Protein AF-A0A7W7HCH1-F1 (afdb_monomer)

Solvent-accessible surface area (backbone atoms only — not comparable to full-atom values): 8034 Å² total; per-residue (Å²): 116,66,63,78,46,52,69,36,34,31,70,48,34,38,35,37,25,30,61,82,78,70,39,76,39,39,73,39,48,45,34,43,30,46,85,85,53,31,44,34,40,30,31,37,55,87,63,44,68,51,76,49,64,72,78,75,68,81,90,54,78,56,84,71,57,99,46,42,43,84,38,72,48,83,48,70,38,56,53,60,34,43,73,24,35,27,68,37,33,31,41,34,26,42,50,48,94,43,86,95,52,43,61,34,64,38,28,48,33,41,35,28,67,94,28,42,36,31,48,26,57,58,82,33,19,43,34,79,40,51,77,58,71,91,79,46,81,96,66,56,70,43,82,43,82,73,58

Nearest PDB structures (foldseek):
  7ay0-assembly1_B  TM=4.111E-01  e=3.535E+00  Homo sapiens
  6f0p-assembly1_A  TM=2.450E-01  e=2.591E+00  Clostridium botulinum
  1nty-assembly1_A  TM=2.961E-01  e=4.822E+00  Homo sapiens
  6hox-assembly1_A  TM=2.656E-01  e=8.973E+00  Paraclostridium bifermentans

Sequence (147 aa):
MFVRLIGRKLRSSHLMWDVAQRGWFADGPVILDFGLSRVEITHRKFDECAITWDQIDMSVPIDWYEHFDWRSDPNAALRQARDRPLRAVNIIERTTSADWRPRVLHAVEFLFDGARLAIYNAMDENGITDVPEAELPAAHWRRVHVA

Foldseek 3Di:
DCVVQAQFAFAWKKFKAQQPVRGGPQQAWIWTDSPVKIWTWGFAAQADIDTDIPPDDLVDADPPDPGIHIDIPPDPLRVVRGRFGWHFWKFKWFADPDPVDRTGGFWIWTDTDVGIWIFGCPRRGTDIDRDDPVPPPDTDIDIGTDD

Organism: NCBI:txid113568

Structure (mmCIF, N/CA/C/O backbone):
data_AF-A0A7W7HCH1-F1
#
_entry.id   AF-A0A7W7HCH1-F1
#
loop_
_atom_site.group_PDB
_atom_site.id
_atom_site.type_symbol
_atom_site.label_atom_id
_atom_site.label_alt_id
_atom_site.label_comp_id
_atom_site.label_asym_id
_atom_site.label_entity_id
_atom_site.label_seq_id
_atom_site.pdbx_PDB_ins_code
_atom_site.Cartn_x
_atom_site.Cartn_y
_atom_site.Cartn_z
_atom_site.occupancy
_atom_site.B_iso_or_equiv
_atom_site.auth_seq_id
_atom_site.auth_comp_id
_atom_site.auth_asym_id
_atom_site.auth_atom_id
_atom_site.pdbx_PDB_model_num
ATOM 1 N N . MET A 1 1 ? 2.025 -11.753 9.267 1.00 86.50 1 MET A N 1
ATOM 2 C CA . MET A 1 1 ? 0.574 -11.531 9.502 1.00 86.50 1 MET A CA 1
ATOM 3 C C . MET A 1 1 ? 0.362 -10.161 10.139 1.00 86.50 1 MET A C 1
ATOM 5 O O . MET A 1 1 ? 1.117 -9.821 11.047 1.00 86.50 1 MET A O 1
ATOM 9 N N . PHE A 1 2 ? -0.640 -9.400 9.678 1.00 95.00 2 PHE A N 1
ATOM 10 C CA . PHE A 1 2 ? -0.862 -7.985 10.023 1.00 95.00 2 PHE A CA 1
ATOM 11 C C . PHE A 1 2 ? -0.920 -7.664 11.521 1.00 95.00 2 PHE A C 1
ATOM 13 O O . PHE A 1 2 ? -0.355 -6.658 11.932 1.00 95.00 2 PHE A O 1
ATOM 20 N N . VAL A 1 3 ? -1.488 -8.546 12.348 1.00 95.69 3 VAL A N 1
ATOM 21 C CA . VAL A 1 3 ? -1.556 -8.368 13.814 1.00 95.69 3 VAL A CA 1
ATOM 22 C C . VAL A 1 3 ? -0.182 -8.084 14.439 1.00 95.69 3 VAL A C 1
ATOM 24 O O . VAL A 1 3 ? -0.076 -7.304 15.379 1.00 95.69 3 VAL A O 1
ATOM 27 N N . ARG A 1 4 ? 0.901 -8.655 13.892 1.00 95.00 4 ARG A N 1
ATOM 28 C CA . ARG A 1 4 ? 2.271 -8.426 14.394 1.00 95.00 4 ARG A CA 1
ATOM 29 C C . ARG A 1 4 ? 2.820 -7.030 14.078 1.00 95.00 4 ARG A C 1
ATOM 31 O O . ARG A 1 4 ? 3.833 -6.638 14.652 1.00 95.00 4 ARG A O 1
ATOM 38 N N . LEU A 1 5 ? 2.188 -6.309 13.155 1.00 96.69 5 LEU A N 1
ATOM 39 C CA . LEU A 1 5 ? 2.571 -4.957 12.755 1.00 96.69 5 LEU A CA 1
ATOM 40 C C . LEU A 1 5 ? 1.855 -3.887 13.590 1.00 96.69 5 LEU A C 1
ATOM 42 O O . LEU A 1 5 ? 2.295 -2.740 13.607 1.00 96.69 5 LEU A O 1
ATOM 46 N N . ILE A 1 6 ? 0.788 -4.236 14.315 1.00 97.75 6 ILE A N 1
ATOM 47 C CA . ILE A 1 6 ? 0.060 -3.283 15.159 1.00 97.75 6 ILE A CA 1
ATOM 48 C C . ILE A 1 6 ? 0.981 -2.729 16.254 1.00 97.75 6 ILE A C 1
ATOM 50 O O . ILE A 1 6 ? 1.755 -3.448 16.886 1.00 97.75 6 ILE A O 1
ATOM 54 N N . GLY A 1 7 ? 0.946 -1.410 16.433 1.00 97.69 7 GLY A N 1
ATOM 55 C CA . GLY A 1 7 ? 1.835 -0.649 17.310 1.00 97.69 7 GLY A CA 1
ATOM 56 C C . GLY A 1 7 ? 3.250 -0.432 16.759 1.00 97.69 7 GLY A C 1
ATOM 57 O O . GLY A 1 7 ? 4.008 0.356 17.328 1.00 97.69 7 GLY A O 1
ATOM 58 N N . ARG A 1 8 ? 3.632 -1.083 15.651 1.00 97.81 8 ARG A N 1
ATOM 59 C CA . ARG A 1 8 ? 4.937 -0.888 15.003 1.00 97.81 8 ARG A CA 1
ATOM 60 C C . ARG A 1 8 ? 4.906 0.348 14.114 1.00 97.81 8 ARG A C 1
ATOM 62 O O . ARG A 1 8 ? 3.879 0.686 13.536 1.00 97.81 8 ARG A O 1
ATOM 69 N N . LYS A 1 9 ? 6.051 1.020 14.003 1.00 98.19 9 LYS A N 1
ATOM 70 C CA . LYS A 1 9 ? 6.215 2.195 13.143 1.00 98.19 9 LYS A CA 1
ATOM 71 C C . LYS A 1 9 ? 6.608 1.785 11.731 1.00 98.19 9 LYS A C 1
ATOM 73 O O . LYS A 1 9 ? 7.471 0.919 11.594 1.00 98.19 9 LYS A O 1
ATOM 78 N N . LEU A 1 10 ? 6.046 2.453 10.724 1.00 98.00 10 LEU A N 1
ATOM 79 C CA . LEU A 1 10 ? 6.561 2.380 9.355 1.00 98.00 10 LEU A CA 1
ATOM 80 C C . LEU A 1 10 ? 7.917 3.094 9.302 1.00 98.00 10 LEU A C 1
ATOM 82 O O . LEU A 1 10 ? 7.992 4.294 9.549 1.00 98.00 10 LEU A O 1
ATOM 86 N N . ARG A 1 11 ? 8.998 2.367 9.034 1.00 97.31 11 ARG A N 1
ATOM 87 C CA . ARG A 1 11 ? 10.368 2.903 8.988 1.00 97.31 11 ARG A CA 1
ATOM 88 C C . ARG A 1 11 ? 10.679 3.544 7.649 1.00 97.31 11 ARG A C 1
ATOM 90 O O . ARG A 1 11 ? 11.221 4.649 7.604 1.00 97.31 11 ARG A O 1
ATOM 97 N N . SER A 1 12 ? 10.313 2.840 6.595 1.00 96.56 12 SER A N 1
ATOM 98 C CA . SER A 1 12 ? 10.452 3.261 5.214 1.00 96.56 12 SER A CA 1
ATOM 99 C C . SER A 1 12 ? 9.425 2.529 4.368 1.00 96.56 12 SER A C 1
ATOM 101 O O . SER A 1 12 ? 8.798 1.550 4.779 1.00 96.56 12 SER A O 1
ATOM 103 N N . SER A 1 13 ? 9.257 3.028 3.162 1.00 97.12 13 SER A N 1
ATOM 104 C CA . SER A 1 13 ? 8.554 2.354 2.092 1.00 97.12 13 SER A CA 1
ATOM 105 C C . SER A 1 13 ? 9.418 2.371 0.847 1.00 97.12 13 SER A C 1
ATOM 107 O O . SER A 1 13 ? 10.220 3.289 0.658 1.00 97.12 13 SER A O 1
ATOM 109 N N . HIS A 1 14 ? 9.251 1.369 -0.005 1.00 96.38 14 HIS A N 1
ATOM 110 C CA . HIS A 1 14 ? 10.014 1.262 -1.235 1.00 96.38 14 HIS A CA 1
ATOM 111 C C . HIS A 1 14 ? 9.103 0.906 -2.394 1.00 96.38 14 HIS A C 1
ATOM 113 O O . HIS A 1 14 ? 8.264 0.012 -2.284 1.00 96.38 14 HIS A O 1
ATOM 119 N N . LEU A 1 15 ? 9.287 1.627 -3.496 1.00 96.00 15 LEU A N 1
ATOM 120 C CA . LEU A 1 15 ? 8.610 1.377 -4.757 1.00 96.00 15 LEU A CA 1
ATOM 121 C C . LEU A 1 15 ? 9.644 1.029 -5.821 1.00 96.00 15 LEU A C 1
ATOM 123 O O . LEU A 1 15 ? 10.744 1.589 -5.829 1.00 96.00 15 LEU A O 1
ATOM 127 N N . MET A 1 16 ? 9.267 0.142 -6.731 1.00 94.25 16 MET A N 1
ATOM 128 C CA . MET A 1 16 ? 10.042 -0.130 -7.934 1.00 94.25 16 MET A CA 1
ATOM 129 C C . MET A 1 16 ? 9.977 1.081 -8.869 1.00 94.25 16 MET A C 1
ATOM 131 O O . MET A 1 16 ? 8.902 1.603 -9.159 1.00 94.25 16 MET A O 1
ATOM 135 N N . TRP A 1 17 ? 11.125 1.572 -9.310 1.00 94.00 17 TRP A N 1
ATOM 136 C CA . TRP A 1 17 ? 11.242 2.815 -10.058 1.00 94.00 17 TRP A CA 1
ATOM 137 C C . TRP A 1 17 ? 11.839 2.556 -11.429 1.00 94.00 17 TRP A C 1
ATOM 139 O O . TRP A 1 17 ? 12.935 2.014 -11.529 1.00 94.00 17 TRP A O 1
ATOM 149 N N . ASP A 1 18 ? 11.130 2.978 -12.471 1.00 93.44 18 ASP A N 1
ATOM 150 C CA . ASP A 1 18 ? 11.640 2.986 -13.835 1.00 93.44 18 ASP A CA 1
ATOM 151 C C . ASP A 1 18 ? 12.568 4.198 -13.999 1.00 93.44 18 ASP A C 1
ATOM 153 O O . ASP A 1 18 ? 12.136 5.357 -14.024 1.00 93.44 18 ASP A O 1
ATOM 157 N N . VAL A 1 19 ? 13.871 3.937 -14.076 1.00 91.88 19 VAL A N 1
ATOM 158 C CA . VAL A 1 19 ? 14.906 4.958 -14.256 1.00 91.88 19 VAL A CA 1
ATOM 159 C C . VAL A 1 19 ? 14.811 5.591 -15.645 1.00 91.88 19 VAL A C 1
ATOM 161 O O . VAL A 1 19 ? 15.025 6.800 -15.771 1.00 91.88 19 VAL A O 1
ATOM 164 N N . ALA A 1 20 ? 14.439 4.819 -16.669 1.00 91.00 20 ALA A N 1
ATOM 165 C CA . ALA A 1 20 ? 14.314 5.301 -18.041 1.00 91.00 20 ALA A CA 1
ATOM 166 C C . ALA A 1 20 ? 13.104 6.236 -18.203 1.00 91.00 20 ALA A C 1
ATOM 168 O O . ALA A 1 20 ? 13.224 7.306 -18.803 1.00 91.00 20 ALA A O 1
ATOM 169 N N . GLN A 1 21 ? 11.963 5.883 -17.609 1.00 92.38 21 GLN A N 1
ATOM 170 C CA . GLN A 1 21 ? 10.739 6.697 -17.626 1.00 92.38 21 GLN A CA 1
ATOM 171 C C . GLN A 1 21 ? 10.685 7.734 -16.499 1.00 92.38 21 GLN A C 1
ATOM 173 O O . GLN A 1 21 ? 9.810 8.600 -16.489 1.00 92.38 21 GLN A O 1
ATOM 178 N N . ARG A 1 22 ? 11.642 7.685 -15.563 1.00 92.31 22 ARG A N 1
ATOM 179 C CA . ARG A 1 22 ? 11.734 8.565 -14.388 1.00 92.31 22 ARG A CA 1
ATOM 180 C C . ARG A 1 22 ? 10.435 8.560 -13.580 1.00 92.31 22 ARG A C 1
ATOM 182 O O . ARG A 1 22 ? 9.972 9.617 -13.143 1.00 92.31 22 ARG A O 1
ATOM 189 N N . GLY A 1 23 ? 9.867 7.375 -13.386 1.00 94.25 23 GLY A N 1
ATOM 190 C CA . GLY A 1 23 ? 8.542 7.203 -12.808 1.00 94.25 23 GLY A CA 1
ATOM 191 C C . GLY A 1 23 ? 8.422 5.963 -11.936 1.00 94.25 23 GLY A C 1
ATOM 192 O O . GLY A 1 23 ? 9.251 5.056 -11.970 1.00 94.25 23 GLY A O 1
ATOM 193 N N . TRP A 1 24 ? 7.358 5.934 -11.139 1.00 95.94 24 TRP A N 1
ATOM 194 C CA . TRP A 1 24 ? 6.982 4.739 -10.395 1.00 95.94 24 TRP A CA 1
ATOM 195 C C . TRP A 1 24 ? 6.451 3.685 -11.368 1.00 95.94 24 TRP A C 1
ATOM 197 O O . TRP A 1 24 ? 5.539 3.965 -12.142 1.00 95.94 24 TRP A O 1
ATOM 207 N N . PHE A 1 25 ? 7.012 2.480 -11.302 1.00 94.94 25 PHE A N 1
ATOM 208 C CA . PHE A 1 25 ? 6.500 1.317 -12.011 1.00 94.94 25 PHE A CA 1
ATOM 209 C C . PHE A 1 25 ? 5.399 0.649 -11.172 1.00 94.94 25 PHE A C 1
ATOM 211 O O . PHE A 1 25 ? 5.684 -0.099 -10.233 1.00 94.94 25 PHE A O 1
ATOM 218 N N . ALA A 1 26 ? 4.139 0.978 -11.469 1.00 95.75 26 ALA A N 1
ATOM 219 C CA . ALA A 1 26 ? 2.975 0.624 -10.650 1.00 95.75 26 ALA A CA 1
ATOM 220 C C . ALA A 1 26 ? 2.607 -0.873 -10.672 1.00 95.75 26 ALA A C 1
ATOM 222 O O . ALA A 1 26 ? 1.979 -1.361 -9.732 1.00 95.75 26 ALA A O 1
ATOM 223 N N . ASP A 1 27 ? 3.059 -1.621 -11.680 1.00 93.75 27 ASP A N 1
ATOM 224 C CA . ASP A 1 27 ? 2.984 -3.090 -11.726 1.00 93.75 27 ASP A CA 1
ATOM 225 C C . ASP A 1 27 ? 3.866 -3.768 -10.660 1.00 93.75 27 ASP A C 1
ATOM 227 O O . ASP A 1 27 ? 3.650 -4.925 -10.281 1.00 93.75 27 ASP A O 1
ATOM 231 N N . GLY A 1 28 ? 4.893 -3.058 -10.186 1.00 93.56 28 GLY A N 1
ATOM 232 C CA . GLY A 1 28 ? 5.791 -3.526 -9.141 1.00 93.56 28 GLY A CA 1
ATOM 233 C C . GLY A 1 28 ? 5.143 -3.506 -7.751 1.00 93.56 28 GLY A C 1
ATOM 234 O O . GLY A 1 28 ? 4.172 -2.787 -7.515 1.00 93.56 28 GLY A O 1
ATOM 235 N N . PRO A 1 29 ? 5.687 -4.270 -6.791 1.00 95.81 29 PRO A N 1
ATOM 236 C CA . PRO A 1 29 ? 5.173 -4.313 -5.427 1.00 95.81 29 PRO A CA 1
ATOM 237 C C . PRO A 1 29 ? 5.342 -2.971 -4.706 1.00 95.81 29 PRO A C 1
ATOM 239 O O . PRO A 1 29 ? 6.350 -2.275 -4.858 1.00 95.81 29 PRO A O 1
ATOM 242 N N . VAL A 1 30 ? 4.386 -2.661 -3.832 1.00 97.94 30 VAL A N 1
ATOM 243 C CA . VAL A 1 30 ? 4.537 -1.646 -2.788 1.00 97.94 30 VAL A CA 1
ATOM 244 C C . VAL A 1 30 ? 5.074 -2.324 -1.533 1.00 97.94 30 VAL A C 1
ATOM 246 O O . VAL A 1 30 ? 4.411 -3.192 -0.962 1.00 97.94 30 VAL A O 1
ATOM 249 N N . ILE A 1 31 ? 6.265 -1.922 -1.088 1.00 97.69 31 ILE A N 1
ATOM 250 C CA . ILE A 1 31 ? 6.920 -2.495 0.092 1.00 97.69 31 ILE A CA 1
ATOM 251 C C . ILE A 1 31 ? 6.800 -1.520 1.260 1.00 97.69 31 ILE A C 1
ATOM 253 O O . ILE A 1 31 ? 7.229 -0.369 1.159 1.00 97.69 31 ILE A O 1
ATOM 257 N N . LEU A 1 32 ? 6.251 -1.986 2.382 1.00 98.06 32 LEU A N 1
ATOM 258 C CA . LEU A 1 32 ? 6.173 -1.241 3.639 1.00 98.06 32 LEU A CA 1
ATOM 259 C C . LEU A 1 32 ? 7.054 -1.917 4.693 1.00 98.06 32 LEU A C 1
ATOM 261 O O . LEU A 1 32 ? 6.781 -3.048 5.104 1.00 98.06 32 LEU A O 1
ATOM 265 N N . ASP A 1 33 ? 8.096 -1.223 5.147 1.00 97.12 33 ASP A N 1
ATOM 266 C CA . ASP A 1 33 ? 9.078 -1.750 6.092 1.00 97.12 33 ASP A CA 1
ATOM 267 C C . ASP A 1 33 ? 8.790 -1.298 7.529 1.00 97.12 33 ASP A C 1
ATOM 269 O O . ASP A 1 33 ? 8.818 -0.110 7.853 1.00 97.12 33 ASP A O 1
ATOM 273 N N . PHE A 1 34 ? 8.551 -2.257 8.425 1.00 97.19 34 PHE A N 1
ATOM 274 C CA . PHE A 1 34 ? 8.348 -2.028 9.861 1.00 97.19 34 PHE A C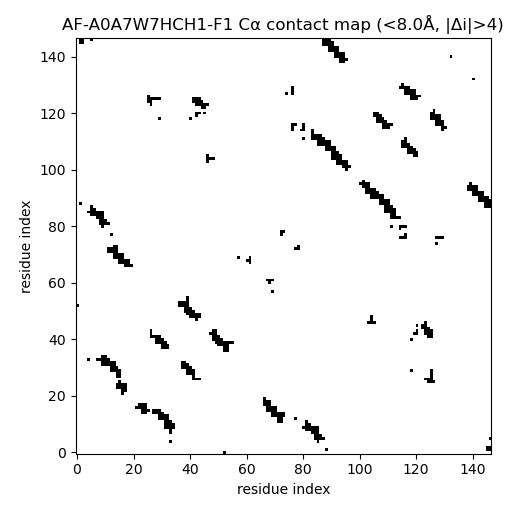A 1
ATOM 275 C C . PHE A 1 34 ? 9.593 -2.373 10.707 1.00 97.19 34 PHE A C 1
ATOM 277 O O . PHE A 1 34 ? 9.530 -2.462 11.943 1.00 97.19 34 PHE A O 1
ATOM 284 N N . GLY A 1 35 ? 10.734 -2.594 10.054 1.00 93.25 35 GLY A N 1
ATOM 285 C CA . GLY A 1 35 ? 12.052 -2.913 10.601 1.00 93.25 35 GLY A CA 1
ATOM 286 C C . GLY A 1 35 ? 12.242 -4.378 10.999 1.00 93.25 35 GLY A C 1
ATOM 287 O O . GLY A 1 35 ? 13.323 -4.921 10.820 1.00 93.25 35 GLY A O 1
ATOM 288 N N . LEU A 1 36 ? 11.213 -5.026 11.558 1.00 88.31 36 LEU A N 1
ATOM 289 C CA . LEU A 1 36 ? 11.249 -6.466 11.881 1.00 88.31 36 LEU A CA 1
ATOM 290 C C . LEU A 1 36 ? 10.637 -7.346 10.791 1.00 88.31 36 LEU A C 1
ATOM 292 O O . LEU A 1 36 ? 10.845 -8.554 10.799 1.00 88.31 36 LEU A O 1
ATOM 296 N N . SER A 1 37 ? 9.804 -6.755 9.941 1.00 94.62 37 SER A N 1
ATOM 297 C CA . SER A 1 37 ? 9.113 -7.437 8.858 1.00 94.62 37 SER A CA 1
ATOM 298 C C . SER A 1 37 ? 8.680 -6.395 7.839 1.00 94.62 37 SER A C 1
ATOM 300 O O . 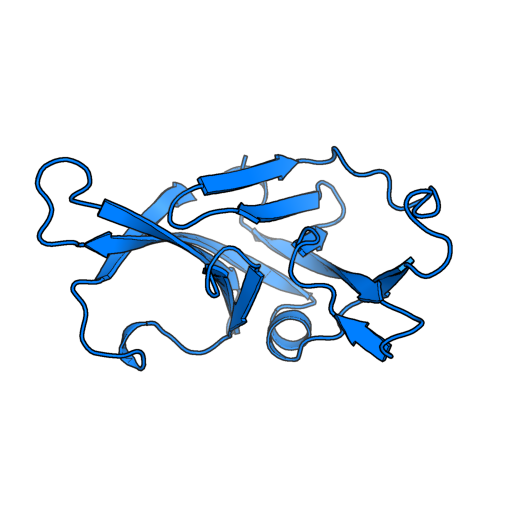SER A 1 37 ? 8.317 -5.267 8.201 1.00 94.62 37 SER A O 1
ATOM 302 N N . ARG A 1 38 ? 8.713 -6.795 6.577 1.00 96.12 38 ARG A N 1
ATOM 303 C CA . ARG A 1 38 ? 8.244 -6.035 5.429 1.00 96.12 38 ARG A CA 1
ATOM 304 C C . ARG A 1 38 ? 6.985 -6.698 4.910 1.00 96.12 38 ARG A C 1
ATOM 306 O O . ARG A 1 38 ? 6.949 -7.915 4.745 1.00 96.12 38 ARG A O 1
ATOM 313 N N . VAL A 1 39 ? 5.951 -5.900 4.680 1.00 97.56 39 VAL A N 1
ATOM 314 C CA . VAL A 1 39 ? 4.777 -6.352 3.931 1.00 97.56 39 VAL A CA 1
ATOM 315 C C . VAL A 1 39 ? 4.896 -5.848 2.503 1.00 97.56 39 VAL A C 1
ATOM 317 O O . VAL A 1 39 ? 5.223 -4.684 2.273 1.00 97.56 39 VAL A O 1
ATOM 320 N N . GLU A 1 40 ? 4.654 -6.743 1.559 1.00 97.69 40 GLU A N 1
ATOM 321 C CA . GLU A 1 40 ? 4.736 -6.480 0.128 1.00 97.69 40 GLU A CA 1
ATOM 322 C C . GLU A 1 40 ? 3.333 -6.664 -0.446 1.00 97.69 40 GLU A C 1
ATOM 324 O O . GLU A 1 40 ? 2.681 -7.680 -0.189 1.00 97.69 40 GLU A O 1
ATOM 329 N N . ILE A 1 41 ? 2.841 -5.659 -1.165 1.00 97.81 41 ILE A N 1
ATOM 330 C CA . ILE A 1 41 ? 1.491 -5.656 -1.729 1.00 97.81 41 ILE A CA 1
ATOM 331 C C . ILE A 1 41 ? 1.584 -5.420 -3.225 1.00 97.81 41 ILE A C 1
ATOM 333 O O . ILE A 1 41 ? 2.187 -4.439 -3.659 1.00 97.81 41 ILE A O 1
ATOM 337 N N . THR A 1 42 ? 0.947 -6.300 -3.991 1.00 96.94 42 THR A N 1
ATOM 338 C CA . THR A 1 42 ? 0.852 -6.176 -5.444 1.00 96.94 42 THR A CA 1
ATOM 339 C C . THR A 1 42 ? -0.558 -6.517 -5.889 1.00 96.94 42 THR A C 1
ATOM 341 O O . THR A 1 42 ? -0.956 -7.685 -5.880 1.00 96.94 42 THR A O 1
ATOM 344 N N . HIS A 1 43 ? -1.311 -5.506 -6.304 1.00 95.94 43 HIS A N 1
ATOM 345 C CA . HIS A 1 43 ? -2.527 -5.719 -7.083 1.00 95.94 43 HIS A CA 1
ATOM 346 C C . HIS A 1 43 ? -2.166 -6.252 -8.465 1.00 95.94 43 HIS A C 1
ATOM 348 O O . HIS A 1 43 ? -1.160 -5.855 -9.049 1.00 95.94 43 HIS A O 1
ATOM 354 N N . ARG A 1 44 ? -2.964 -7.199 -8.953 1.00 89.00 44 ARG A N 1
ATOM 355 C CA . ARG A 1 44 ? -2.888 -7.750 -10.305 1.00 89.00 44 ARG A CA 1
ATOM 356 C C . ARG A 1 44 ? -4.292 -8.093 -10.758 1.00 89.00 44 ARG A C 1
ATOM 358 O O . ARG A 1 44 ? -5.050 -8.679 -9.993 1.00 89.00 44 ARG A O 1
ATOM 365 N N . LYS A 1 45 ? -4.620 -7.837 -12.023 1.00 86.88 45 LYS A N 1
ATOM 366 C CA . LYS A 1 45 ? -5.981 -8.055 -12.546 1.00 86.88 45 LYS A CA 1
ATOM 367 C C . LYS A 1 45 ? -7.038 -7.328 -11.697 1.00 86.88 45 LYS A C 1
ATOM 369 O O . LYS A 1 45 ? -6.738 -6.653 -10.715 1.00 86.88 45 LYS A O 1
ATOM 374 N N . PHE A 1 46 ? -8.301 -7.487 -12.067 1.00 81.38 46 PHE A N 1
ATOM 375 C CA . PHE A 1 46 ? -9.381 -6.726 -11.449 1.00 81.38 46 PHE A CA 1
ATOM 376 C C . PHE A 1 46 ? -9.608 -7.066 -9.964 1.00 81.38 46 PHE A C 1
ATOM 378 O O . PHE A 1 46 ? -10.132 -6.244 -9.214 1.00 81.38 46 PHE A O 1
ATOM 385 N N . ASP A 1 47 ? -9.251 -8.278 -9.536 1.00 81.12 47 ASP A N 1
ATOM 386 C CA . ASP A 1 47 ? -9.609 -8.798 -8.217 1.00 81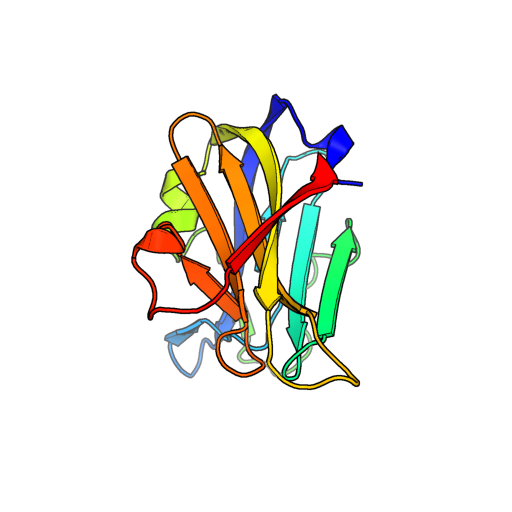.12 47 ASP A CA 1
ATOM 387 C C . ASP A 1 47 ? -8.546 -9.681 -7.553 1.00 81.12 47 ASP A C 1
ATOM 389 O O . ASP A 1 47 ? -8.840 -10.336 -6.548 1.00 81.12 47 ASP A O 1
ATOM 393 N N . GLU A 1 48 ? -7.310 -9.681 -8.059 1.00 88.94 48 GLU A N 1
ATOM 394 C CA . GLU A 1 48 ? -6.200 -10.381 -7.414 1.00 88.94 48 GLU A CA 1
ATOM 395 C C . GLU A 1 48 ? -5.293 -9.374 -6.690 1.00 88.94 48 GLU A C 1
ATOM 397 O O . GLU A 1 48 ? -4.920 -8.320 -7.200 1.00 88.94 48 GLU A O 1
ATOM 402 N N . CYS A 1 49 ? -4.922 -9.701 -5.455 1.00 94.75 49 CYS A N 1
ATOM 403 C CA . CYS A 1 49 ? -3.964 -8.927 -4.677 1.00 94.75 49 CYS A CA 1
ATOM 404 C C . CYS A 1 49 ? -3.047 -9.903 -3.950 1.00 94.75 49 CYS A C 1
ATOM 406 O O . CYS A 1 49 ? -3.486 -10.653 -3.074 1.00 9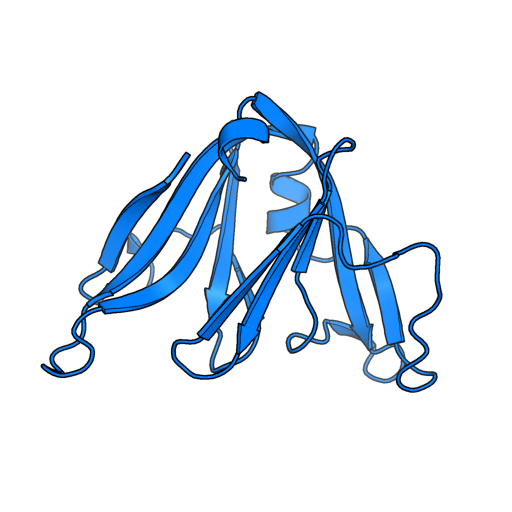4.75 49 CYS A O 1
ATOM 408 N N . ALA A 1 50 ? -1.769 -9.895 -4.314 1.00 95.62 50 ALA A N 1
ATOM 409 C CA . ALA A 1 50 ? -0.741 -10.599 -3.573 1.00 95.62 50 ALA A CA 1
ATOM 410 C C . ALA A 1 50 ? -0.378 -9.776 -2.333 1.00 95.62 50 ALA A C 1
ATOM 412 O O . ALA A 1 50 ? -0.107 -8.580 -2.431 1.00 95.62 50 ALA A O 1
ATOM 413 N N . ILE A 1 51 ? -0.394 -10.423 -1.168 1.00 96.25 51 ILE A N 1
ATOM 414 C CA . ILE A 1 51 ? 0.110 -9.862 0.085 1.00 96.25 51 ILE A CA 1
ATOM 415 C C . ILE A 1 51 ? 1.113 -10.868 0.627 1.00 96.25 51 ILE A C 1
ATOM 417 O O . ILE A 1 51 ? 0.737 -11.980 1.009 1.00 96.25 51 ILE A O 1
ATOM 421 N N . THR A 1 52 ? 2.382 -10.490 0.632 1.00 96.69 52 THR A N 1
ATOM 422 C CA . THR A 1 52 ? 3.484 -11.342 1.080 1.00 96.69 52 THR A CA 1
ATOM 423 C C . THR A 1 52 ? 4.289 -10.653 2.174 1.00 96.69 52 THR A C 1
ATOM 425 O O . THR A 1 52 ? 4.075 -9.481 2.500 1.00 96.69 52 THR A O 1
ATOM 428 N N . TRP A 1 53 ? 5.151 -11.430 2.828 1.00 97.06 53 TRP A N 1
ATOM 429 C CA . TRP A 1 53 ? 6.001 -10.957 3.910 1.00 97.06 53 TRP A CA 1
ATOM 430 C C . TRP A 1 53 ? 7.429 -11.407 3.661 1.00 97.06 53 TRP A C 1
ATOM 432 O O . TRP A 1 53 ? 7.679 -12.608 3.515 1.00 97.06 53 TRP A O 1
ATOM 442 N N . ASP A 1 54 ? 8.345 -10.444 3.676 1.00 95.56 54 ASP A N 1
ATOM 443 C CA . ASP A 1 54 ? 9.788 -10.672 3.669 1.00 95.56 54 ASP A CA 1
ATOM 444 C C . ASP A 1 54 ? 10.283 -11.590 2.528 1.00 95.56 54 ASP A C 1
ATOM 446 O O . ASP A 1 54 ? 11.255 -12.321 2.709 1.00 95.56 54 ASP A O 1
ATOM 450 N N . GLN A 1 55 ? 9.617 -11.585 1.367 1.00 94.69 55 GLN A N 1
ATOM 451 C CA . GLN A 1 55 ? 9.999 -12.400 0.205 1.00 94.69 55 GLN A CA 1
ATOM 452 C C . GLN A 1 55 ? 10.978 -11.680 -0.721 1.00 94.69 55 GLN A C 1
ATOM 454 O O . GLN A 1 55 ? 11.762 -12.330 -1.410 1.00 94.69 55 GLN A O 1
ATOM 459 N N . ILE A 1 56 ? 10.943 -10.349 -0.753 1.00 91.88 56 ILE A N 1
ATOM 460 C CA . ILE A 1 56 ? 11.788 -9.554 -1.641 1.00 91.88 56 ILE A CA 1
ATOM 461 C C . ILE A 1 56 ? 13.086 -9.216 -0.916 1.00 91.88 56 ILE A C 1
ATOM 463 O O . ILE A 1 56 ? 13.084 -8.518 0.101 1.00 91.88 56 ILE A O 1
ATOM 467 N N . ASP A 1 57 ? 14.220 -9.672 -1.441 1.00 88.62 57 ASP A N 1
ATOM 468 C CA . ASP A 1 57 ? 15.524 -9.206 -0.979 1.00 88.62 57 ASP A CA 1
ATOM 469 C C . ASP A 1 57 ? 15.851 -7.865 -1.637 1.00 88.62 57 ASP A C 1
ATOM 471 O O . ASP A 1 57 ? 16.147 -7.776 -2.824 1.00 88.62 57 ASP A O 1
ATOM 475 N N . MET A 1 58 ? 15.775 -6.805 -0.839 1.00 85.44 58 MET A N 1
ATOM 476 C CA . MET A 1 58 ? 16.034 -5.440 -1.283 1.00 85.44 58 MET A CA 1
ATOM 477 C C . MET A 1 58 ? 17.523 -5.079 -1.309 1.00 85.44 58 MET A C 1
ATOM 479 O O . MET A 1 58 ? 17.873 -3.986 -1.747 1.00 85.44 58 MET A O 1
ATOM 483 N N . SER A 1 59 ? 18.396 -5.961 -0.811 1.00 83.75 59 SER A N 1
ATOM 484 C CA . SER A 1 59 ? 19.850 -5.791 -0.911 1.00 83.75 59 SER A CA 1
ATOM 485 C C . SER A 1 59 ? 20.400 -6.237 -2.266 1.00 83.75 59 SER A C 1
ATOM 487 O O . SER A 1 59 ? 21.515 -5.867 -2.636 1.00 83.75 59 SER A O 1
ATOM 489 N N . VAL A 1 60 ? 19.604 -7.005 -3.011 1.00 85.19 60 VAL A N 1
ATOM 490 C CA . VAL A 1 60 ? 19.934 -7.477 -4.349 1.00 85.19 60 VAL A CA 1
ATOM 491 C C . VAL A 1 60 ? 19.379 -6.480 -5.372 1.00 85.19 60 VAL A C 1
ATOM 493 O O . VAL A 1 60 ? 18.211 -6.088 -5.267 1.00 85.19 60 VAL A O 1
ATOM 496 N N . PRO A 1 61 ? 20.188 -6.047 -6.358 1.00 83.06 61 PRO A N 1
ATOM 497 C CA . PRO A 1 61 ? 19.695 -5.240 -7.465 1.00 83.06 61 PRO A CA 1
ATOM 498 C C . PRO A 1 61 ? 18.549 -5.935 -8.198 1.00 83.06 61 PRO A C 1
ATOM 500 O O . PRO A 1 61 ? 18.493 -7.163 -8.276 1.00 83.06 61 PRO A O 1
ATOM 503 N N . ILE A 1 62 ? 17.643 -5.150 -8.772 1.00 85.25 62 ILE A N 1
ATOM 504 C CA . ILE A 1 62 ? 16.583 -5.701 -9.610 1.00 85.25 62 ILE A CA 1
ATOM 505 C C . ILE A 1 62 ? 17.231 -6.205 -10.908 1.00 85.25 62 ILE A C 1
ATOM 507 O O . ILE A 1 62 ? 17.608 -5.420 -11.767 1.00 85.25 62 ILE A O 1
ATOM 511 N N . ASP A 1 63 ? 17.372 -7.525 -11.032 1.00 74.19 63 ASP A N 1
ATOM 512 C CA . ASP A 1 63 ? 17.991 -8.193 -12.194 1.00 74.19 63 ASP A CA 1
ATOM 513 C C . ASP A 1 63 ? 17.024 -8.332 -13.391 1.00 74.19 63 ASP A C 1
ATOM 515 O O . ASP A 1 63 ? 17.357 -8.821 -14.469 1.00 74.19 63 ASP A O 1
ATOM 519 N N . TRP A 1 64 ? 15.776 -7.890 -13.223 1.00 64.06 64 TRP A N 1
ATOM 520 C CA . TRP A 1 64 ? 14.826 -7.767 -14.319 1.00 64.06 64 TRP A CA 1
ATOM 521 C C . TRP A 1 64 ? 14.979 -6.417 -14.985 1.00 64.06 64 TRP A C 1
ATOM 523 O O . TRP A 1 64 ? 14.506 -5.435 -14.437 1.00 64.06 64 TRP A O 1
ATOM 533 N N . TYR A 1 65 ? 15.558 -6.418 -16.187 1.00 65.75 65 TYR A N 1
ATOM 534 C CA . TYR A 1 65 ? 15.776 -5.251 -17.042 1.00 65.75 65 TYR A CA 1
ATOM 535 C C . TYR A 1 65 ? 16.614 -4.144 -16.367 1.00 65.75 65 TYR A C 1
ATOM 537 O O . TYR A 1 65 ? 16.231 -3.566 -15.360 1.00 65.75 65 TYR A O 1
ATOM 545 N N . GLU A 1 66 ? 17.738 -3.766 -16.982 1.00 70.94 66 GLU A N 1
ATOM 546 C CA . GLU A 1 66 ? 18.764 -2.857 -16.420 1.00 70.94 66 GLU A CA 1
ATOM 547 C C . GLU A 1 66 ? 18.293 -1.428 -16.043 1.00 70.94 66 GLU A C 1
ATOM 549 O O . GLU A 1 66 ? 19.102 -0.593 -15.648 1.00 70.94 66 GLU A O 1
ATOM 554 N N . HIS A 1 67 ? 17.005 -1.106 -16.183 1.00 83.81 67 HIS A N 1
ATOM 555 C CA . HIS A 1 67 ? 16.448 0.225 -15.951 1.00 83.81 67 HIS A CA 1
ATOM 556 C C . HIS A 1 67 ? 15.582 0.345 -14.690 1.00 83.81 67 HIS A C 1
ATOM 558 O O . HIS A 1 67 ? 14.997 1.409 -14.489 1.00 83.81 67 HIS A O 1
ATOM 564 N N . PHE A 1 68 ? 15.487 -0.683 -13.840 1.00 91.19 68 PHE A N 1
ATOM 565 C CA . PHE A 1 68 ? 14.732 -0.591 -12.588 1.00 91.19 68 PHE A CA 1
ATOM 566 C C . PHE A 1 68 ? 15.619 -0.460 -11.349 1.00 91.19 68 PHE A C 1
ATOM 568 O O . PHE A 1 68 ? 16.656 -1.105 -11.232 1.00 91.19 68 PHE A O 1
ATOM 575 N N . ASP A 1 69 ? 15.169 0.355 -10.395 1.00 91.69 69 ASP A N 1
ATOM 576 C CA . ASP A 1 69 ? 15.813 0.534 -9.090 1.00 91.69 69 ASP A CA 1
ATOM 577 C C . ASP A 1 69 ? 14.766 0.665 -7.968 1.00 91.69 69 ASP A C 1
ATOM 579 O O . ASP A 1 69 ? 13.583 0.906 -8.220 1.00 91.69 69 ASP A O 1
ATOM 583 N N . TRP A 1 70 ? 15.183 0.531 -6.711 1.00 92.88 70 TRP A N 1
ATOM 584 C CA . TRP A 1 70 ? 14.333 0.774 -5.551 1.00 92.88 70 TRP A CA 1
ATOM 585 C C . TRP A 1 70 ? 14.362 2.246 -5.148 1.00 92.88 70 TRP A C 1
ATOM 587 O O . TRP A 1 70 ? 15.401 2.811 -4.805 1.00 92.88 70 TRP A O 1
ATOM 597 N N . ARG A 1 71 ? 13.187 2.875 -5.088 1.00 94.00 71 ARG A N 1
ATOM 598 C CA . ARG A 1 71 ? 13.040 4.255 -4.617 1.00 94.00 71 ARG A CA 1
ATOM 599 C C . ARG A 1 71 ? 12.334 4.300 -3.271 1.00 94.00 71 ARG A C 1
ATOM 601 O O . ARG A 1 71 ? 11.187 3.875 -3.150 1.00 94.00 71 ARG A O 1
ATOM 608 N N . SER A 1 72 ? 13.004 4.878 -2.277 1.00 93.88 72 SER A N 1
ATOM 609 C CA . SER A 1 72 ? 12.445 5.050 -0.934 1.00 93.88 72 SER A CA 1
ATOM 610 C C . SER A 1 72 ? 11.504 6.255 -0.845 1.00 93.88 72 SER A C 1
ATOM 612 O O . SER A 1 72 ? 11.854 7.355 -1.276 1.00 93.88 72 SER A O 1
ATOM 614 N N . ASP A 1 73 ? 10.321 6.046 -0.265 1.00 90.44 73 ASP A N 1
ATOM 615 C CA . ASP A 1 73 ? 9.301 7.057 0.059 1.00 90.44 73 ASP A CA 1
ATOM 616 C C . ASP A 1 73 ? 8.962 8.100 -1.046 1.00 90.44 73 ASP A C 1
ATOM 618 O O . ASP A 1 73 ? 8.824 9.300 -0.753 1.00 90.44 73 ASP A O 1
ATOM 622 N N . PRO A 1 74 ? 8.789 7.714 -2.329 1.00 90.31 74 PRO A N 1
ATOM 623 C CA . PRO A 1 74 ? 8.534 8.679 -3.403 1.00 90.31 74 PRO A CA 1
ATOM 624 C C . PRO A 1 74 ? 7.127 9.302 -3.336 1.00 90.31 74 PRO A C 1
ATOM 626 O O . PRO A 1 74 ? 6.931 10.428 -3.799 1.00 90.31 74 PRO A O 1
ATOM 629 N N . ASN A 1 75 ? 6.153 8.636 -2.707 1.00 95.31 75 ASN A N 1
ATOM 630 C CA . ASN A 1 75 ? 4.762 9.090 -2.611 1.00 95.31 75 ASN A CA 1
ATOM 631 C C . ASN A 1 75 ? 4.488 9.892 -1.317 1.00 95.31 75 ASN A C 1
ATOM 633 O O . ASN A 1 75 ? 5.033 9.595 -0.253 1.00 95.31 75 ASN A O 1
ATOM 637 N N . ALA A 1 76 ? 3.636 10.920 -1.396 1.00 95.38 76 ALA A N 1
ATOM 638 C CA . ALA A 1 76 ? 3.310 11.781 -0.257 1.00 95.38 76 ALA A CA 1
ATOM 639 C C . ALA A 1 76 ? 2.572 11.049 0.878 1.00 95.38 76 ALA A C 1
ATOM 641 O O . ALA A 1 76 ? 2.928 11.258 2.034 1.00 95.38 76 ALA A O 1
ATOM 642 N N . ALA A 1 77 ? 1.618 10.167 0.571 1.00 96.44 77 ALA A N 1
ATOM 643 C CA . ALA A 1 77 ? 0.897 9.378 1.572 1.00 96.44 77 ALA A CA 1
ATOM 644 C C . ALA A 1 77 ? 1.841 8.421 2.322 1.00 96.44 77 ALA A C 1
ATOM 646 O O . ALA A 1 77 ? 1.763 8.293 3.543 1.00 96.44 77 ALA A O 1
ATOM 647 N N . LEU A 1 78 ? 2.812 7.826 1.615 1.00 97.12 78 LEU A N 1
ATOM 648 C CA . LEU A 1 78 ? 3.867 7.016 2.239 1.00 97.12 78 LEU A CA 1
ATOM 649 C C . LEU A 1 78 ? 4.706 7.847 3.221 1.00 97.12 78 LEU A C 1
ATOM 651 O O . LEU A 1 78 ? 4.913 7.441 4.365 1.00 97.12 78 LEU A O 1
ATOM 655 N N . ARG A 1 79 ? 5.130 9.050 2.809 1.00 97.06 79 ARG A N 1
ATOM 656 C CA . ARG A 1 79 ? 5.864 9.975 3.690 1.00 97.06 79 ARG A CA 1
ATOM 657 C C . ARG A 1 79 ? 5.039 10.411 4.896 1.00 97.06 79 ARG A C 1
ATOM 659 O O . ARG A 1 79 ? 5.596 10.540 5.980 1.00 97.06 79 ARG A O 1
ATOM 666 N N . GLN A 1 80 ? 3.735 10.628 4.728 1.00 96.56 80 GLN A N 1
ATOM 667 C CA . GLN A 1 80 ? 2.855 10.980 5.840 1.00 96.56 80 GLN A CA 1
ATOM 668 C C . GLN A 1 80 ? 2.749 9.849 6.868 1.00 96.56 80 GLN A C 1
ATOM 670 O O . GLN A 1 80 ? 2.714 10.142 8.058 1.00 96.56 80 GLN A O 1
ATOM 675 N N . ALA A 1 81 ? 2.724 8.586 6.435 1.00 97.62 81 ALA A N 1
ATOM 676 C CA . ALA A 1 81 ? 2.651 7.416 7.310 1.00 97.62 81 ALA A CA 1
ATOM 677 C C . ALA A 1 81 ? 3.973 7.088 8.035 1.00 97.62 81 ALA A C 1
ATOM 679 O O . ALA A 1 81 ? 3.967 6.389 9.052 1.00 97.62 81 ALA A O 1
ATOM 680 N N . ARG A 1 82 ? 5.110 7.582 7.532 1.00 97.56 82 ARG A N 1
ATOM 681 C CA . ARG A 1 82 ? 6.442 7.288 8.074 1.00 97.56 82 ARG A CA 1
ATOM 682 C C . ARG A 1 82 ? 6.580 7.691 9.547 1.00 97.56 82 ARG A C 1
ATOM 684 O O . ARG A 1 82 ? 6.056 8.706 9.996 1.00 97.56 82 ARG A O 1
ATOM 691 N N . ASP A 1 83 ? 7.288 6.854 10.303 1.00 97.69 83 ASP A N 1
ATOM 692 C CA . ASP A 1 83 ? 7.562 6.948 11.742 1.00 97.69 83 ASP A CA 1
ATOM 693 C C . ASP A 1 83 ? 6.329 6.968 12.665 1.00 97.69 83 ASP A C 1
ATOM 695 O O . ASP A 1 83 ? 6.460 7.117 13.890 1.00 97.69 83 ASP A O 1
ATOM 699 N N . ARG A 1 84 ? 5.133 6.723 12.117 1.00 98.12 84 ARG A N 1
ATOM 700 C CA . ARG A 1 84 ? 3.886 6.625 12.878 1.00 98.12 84 ARG A CA 1
ATOM 701 C C . ARG A 1 84 ? 3.557 5.171 13.213 1.00 98.12 84 ARG A C 1
ATOM 703 O O . ARG A 1 84 ? 3.757 4.296 12.370 1.00 98.12 84 ARG A O 1
ATOM 710 N N . PRO A 1 85 ? 3.063 4.880 14.429 1.00 98.06 85 PRO A N 1
ATOM 711 C CA . PRO A 1 85 ? 2.587 3.548 14.786 1.00 98.06 85 PRO A CA 1
ATOM 712 C C . PRO A 1 85 ? 1.351 3.150 13.974 1.00 98.06 85 PRO A C 1
ATOM 714 O O . PRO A 1 85 ? 0.409 3.936 13.865 1.00 98.06 85 PRO A O 1
ATOM 717 N N . LEU A 1 86 ? 1.327 1.920 13.465 1.00 98.44 86 LEU A N 1
ATOM 718 C CA . LEU A 1 86 ? 0.146 1.317 12.856 1.00 98.44 86 LEU A CA 1
ATOM 719 C C . LEU A 1 86 ? -0.890 0.989 13.937 1.00 98.44 86 LEU A C 1
ATOM 721 O O . LEU A 1 86 ? -0.561 0.410 14.973 1.00 98.44 86 LEU A O 1
ATOM 725 N N . ARG A 1 87 ? -2.139 1.377 13.710 1.00 98.38 87 ARG A N 1
ATOM 726 C CA . ARG A 1 87 ? -3.260 1.216 14.644 1.00 98.38 87 ARG A CA 1
ATOM 727 C C . ARG A 1 87 ? -4.250 0.163 14.189 1.00 98.38 87 ARG A C 1
ATOM 729 O O . ARG A 1 87 ? -4.778 -0.539 15.040 1.00 98.38 87 ARG A O 1
ATOM 736 N N . ALA A 1 88 ? -4.484 0.075 12.886 1.00 98.25 88 ALA A N 1
ATOM 737 C CA . ALA A 1 88 ? -5.352 -0.931 12.305 1.00 98.25 88 ALA A CA 1
ATOM 738 C C . ALA A 1 88 ? -4.988 -1.197 10.843 1.00 98.25 88 ALA A C 1
ATOM 740 O O . ALA A 1 88 ? -4.424 -0.336 10.161 1.00 98.25 88 ALA A O 1
ATOM 741 N N . VAL A 1 89 ? -5.368 -2.373 10.363 1.00 98.12 89 VAL A N 1
ATOM 742 C CA . VAL A 1 89 ? -5.374 -2.751 8.955 1.00 98.12 89 VAL A CA 1
ATOM 743 C C . VAL A 1 89 ? -6.786 -3.161 8.576 1.00 98.12 89 VAL A C 1
ATOM 745 O O . VAL A 1 89 ? -7.437 -3.938 9.279 1.00 98.12 89 VAL A O 1
ATOM 748 N N . ASN A 1 90 ? -7.256 -2.656 7.443 1.00 97.12 90 ASN A N 1
ATOM 749 C CA . ASN A 1 90 ? -8.552 -3.008 6.894 1.00 97.12 90 ASN A CA 1
ATOM 750 C C . ASN A 1 90 ? -8.415 -3.439 5.433 1.00 97.12 90 ASN A C 1
ATOM 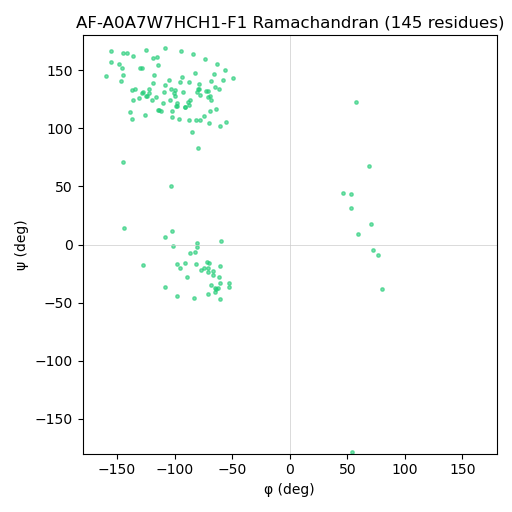752 O O . ASN A 1 90 ? -7.533 -2.988 4.708 1.00 97.12 90 ASN A O 1
ATOM 756 N N . ILE A 1 91 ? -9.328 -4.293 4.993 1.00 95.31 91 ILE A N 1
ATOM 757 C CA . ILE A 1 91 ? -9.560 -4.573 3.583 1.00 95.31 91 ILE A CA 1
ATOM 758 C C . ILE A 1 91 ? -10.768 -3.760 3.141 1.00 95.31 91 ILE A C 1
ATOM 760 O O . ILE A 1 91 ? -11.827 -3.797 3.771 1.00 95.31 91 ILE A O 1
ATOM 764 N N . ILE A 1 92 ? -10.593 -3.011 2.063 1.00 93.56 92 ILE A N 1
ATOM 765 C CA . ILE A 1 92 ? -11.651 -2.244 1.423 1.00 93.56 92 ILE A CA 1
ATOM 766 C C . ILE A 1 92 ? -12.168 -3.069 0.259 1.00 93.56 92 ILE A C 1
ATOM 768 O O . ILE A 1 92 ? -11.425 -3.388 -0.666 1.00 93.56 92 ILE A O 1
ATOM 772 N N . GLU A 1 93 ? -13.446 -3.412 0.306 1.00 92.00 93 GLU A N 1
ATOM 773 C CA . GLU A 1 93 ? -14.126 -4.183 -0.722 1.00 92.00 93 GLU A CA 1
ATOM 774 C C . GLU A 1 93 ? -15.095 -3.287 -1.495 1.00 92.00 93 GLU A C 1
ATOM 776 O O . GLU A 1 93 ? -15.855 -2.511 -0.907 1.00 92.00 93 GLU A O 1
ATOM 781 N N . ARG A 1 94 ? -15.120 -3.446 -2.818 1.00 89.00 94 ARG A N 1
ATOM 782 C CA . ARG A 1 94 ? -16.200 -2.945 -3.664 1.00 89.00 94 ARG A CA 1
ATOM 783 C C . ARG A 1 94 ? -17.282 -4.011 -3.757 1.00 89.00 94 ARG A C 1
ATOM 785 O O . ARG A 1 94 ? -17.014 -5.126 -4.205 1.00 89.00 94 ARG A O 1
ATOM 792 N N . THR A 1 95 ? -18.506 -3.667 -3.377 1.00 87.94 95 THR A N 1
ATOM 793 C CA . THR A 1 95 ? -19.665 -4.523 -3.651 1.00 87.94 95 THR A CA 1
ATOM 794 C C . THR A 1 95 ? -20.083 -4.334 -5.105 1.00 87.94 95 THR A C 1
ATOM 796 O O . THR A 1 95 ? -20.171 -3.201 -5.590 1.00 87.94 95 THR A O 1
ATOM 799 N N . THR A 1 96 ? -20.331 -5.434 -5.805 1.00 84.12 96 THR A N 1
ATOM 800 C CA . THR A 1 96 ? -20.779 -5.435 -7.201 1.00 84.12 96 THR A CA 1
ATOM 801 C C . THR A 1 96 ? -22.190 -6.015 -7.296 1.00 84.12 96 THR A C 1
ATOM 803 O O . THR A 1 96 ? -22.650 -6.711 -6.392 1.00 84.12 96 THR A O 1
ATOM 806 N N . SER A 1 97 ? -22.885 -5.736 -8.398 1.00 83.69 97 SER A N 1
ATOM 807 C CA . SER A 1 97 ? -24.173 -6.361 -8.719 1.00 83.69 97 SER A CA 1
ATOM 808 C C . SER A 1 97 ? -24.031 -7.760 -9.333 1.00 83.69 97 SER A C 1
ATOM 810 O O . SER A 1 97 ? -25.032 -8.354 -9.719 1.00 83.69 97 SER A O 1
ATOM 812 N N . ALA A 1 98 ? -22.806 -8.274 -9.479 1.00 82.44 98 ALA A N 1
ATOM 813 C CA . ALA A 1 98 ? -22.553 -9.564 -10.098 1.00 82.44 98 ALA A CA 1
ATOM 814 C C . ALA A 1 98 ? -22.627 -10.691 -9.060 1.00 82.44 98 ALA A C 1
ATOM 816 O O . ALA A 1 98 ? -21.814 -10.745 -8.138 1.00 82.44 98 ALA A O 1
ATOM 817 N N . ASP A 1 99 ? -23.541 -11.641 -9.260 1.00 81.19 99 ASP A N 1
ATOM 818 C CA . ASP A 1 99 ? -23.769 -12.750 -8.320 1.00 81.19 99 ASP A CA 1
ATOM 819 C C . ASP A 1 99 ? -22.536 -13.643 -8.110 1.00 81.19 99 ASP A C 1
ATOM 821 O O . ASP A 1 99 ? -22.309 -14.160 -7.019 1.00 81.19 99 ASP A O 1
ATOM 825 N N . TRP A 1 100 ? -21.712 -13.817 -9.147 1.00 82.38 100 TRP A N 1
ATOM 826 C CA . TRP A 1 100 ? -20.526 -14.679 -9.099 1.00 82.38 100 TRP A CA 1
ATOM 827 C C . TRP A 1 100 ? -19.341 -14.036 -8.365 1.00 82.38 100 TRP A C 1
ATOM 829 O O . TRP A 1 100 ? -18.473 -14.756 -7.874 1.00 82.38 100 TRP A O 1
ATOM 839 N N . ARG A 1 101 ? -19.304 -12.699 -8.262 1.00 80.94 101 ARG A N 1
ATOM 840 C CA . ARG A 1 101 ? -18.288 -11.930 -7.520 1.00 80.94 101 ARG A CA 1
ATOM 841 C C . ARG A 1 101 ? -18.915 -10.692 -6.878 1.00 80.94 101 ARG A C 1
ATOM 843 O O . ARG A 1 101 ? -18.627 -9.564 -7.282 1.00 80.94 101 ARG A O 1
ATOM 850 N N . PRO A 1 102 ? -19.740 -10.884 -5.835 1.00 85.88 102 PRO A N 1
ATOM 851 C CA . PRO A 1 102 ? -20.480 -9.792 -5.211 1.00 85.88 102 PRO A CA 1
ATOM 852 C C . PRO A 1 102 ? -19.564 -8.838 -4.439 1.00 85.88 102 PRO A C 1
ATOM 854 O O . PRO A 1 102 ? -19.978 -7.737 -4.092 1.00 85.88 102 PRO A O 1
ATOM 857 N N . ARG A 1 103 ? -18.326 -9.255 -4.145 1.00 88.62 103 ARG A N 1
ATOM 858 C CA . ARG A 1 103 ? -17.317 -8.479 -3.423 1.00 88.62 103 ARG A CA 1
ATOM 859 C C . ARG A 1 103 ? -15.963 -8.643 -4.090 1.00 88.62 103 ARG A C 1
ATOM 861 O O . ARG A 1 103 ? -15.556 -9.765 -4.380 1.00 88.62 103 ARG A O 1
ATOM 868 N N . VAL A 1 104 ? -15.283 -7.524 -4.292 1.00 90.12 104 VAL A N 1
ATOM 869 C CA . VAL A 1 104 ? -13.957 -7.457 -4.906 1.00 90.12 104 VAL A CA 1
ATOM 870 C C . VAL A 1 104 ? -13.045 -6.661 -3.991 1.00 90.12 104 VAL A C 1
ATOM 872 O O . VAL A 1 104 ? -13.422 -5.571 -3.556 1.00 90.12 104 VAL A O 1
ATOM 875 N N . LEU A 1 105 ? -11.863 -7.198 -3.686 1.00 92.19 105 LEU A N 1
ATOM 876 C CA . LEU A 1 105 ? -10.845 -6.468 -2.937 1.00 92.19 105 LEU A CA 1
ATOM 877 C C . LEU A 1 105 ? -10.410 -5.264 -3.773 1.00 92.19 105 LEU A C 1
ATOM 879 O O . LEU A 1 105 ? -9.880 -5.416 -4.866 1.00 92.19 105 LEU A O 1
ATOM 883 N N . HIS A 1 106 ? -10.653 -4.068 -3.250 1.00 92.25 106 HIS A N 1
ATOM 884 C CA . HIS A 1 106 ? -10.242 -2.822 -3.877 1.00 92.25 106 HIS A CA 1
ATOM 885 C C . HIS A 1 106 ? -8.944 -2.297 -3.277 1.00 92.25 106 HIS A C 1
ATOM 887 O O . HIS A 1 106 ? -8.068 -1.890 -4.027 1.00 92.25 106 HIS A O 1
ATOM 893 N N . ALA A 1 107 ? -8.799 -2.311 -1.948 1.00 95.06 107 ALA A N 1
ATOM 894 C CA . ALA A 1 107 ? -7.604 -1.781 -1.302 1.00 95.06 107 ALA A CA 1
ATOM 895 C C . ALA A 1 107 ? -7.236 -2.505 -0.007 1.00 95.06 107 ALA A C 1
ATOM 897 O O . ALA A 1 107 ? -8.094 -3.045 0.694 1.00 95.06 107 ALA A O 1
ATOM 898 N N . VAL A 1 108 ? -5.950 -2.440 0.331 1.00 97.12 108 VAL A N 1
ATOM 899 C CA . VAL A 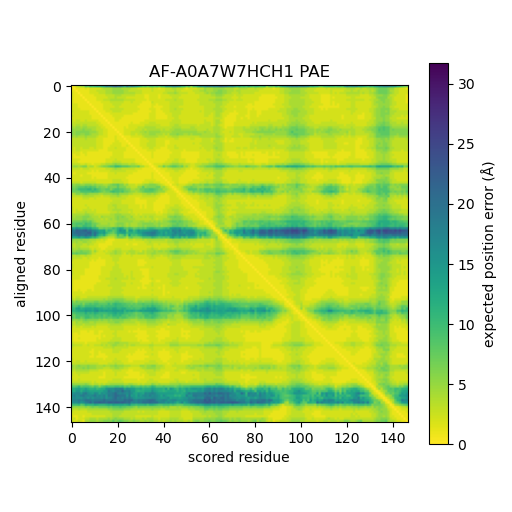1 108 ? -5.433 -2.733 1.669 1.00 97.12 108 VAL A CA 1
ATOM 900 C C . VAL A 1 108 ? -5.154 -1.397 2.349 1.00 97.12 108 VAL A C 1
ATOM 902 O O . VAL A 1 108 ? -4.308 -0.622 1.901 1.00 97.12 108 VAL A O 1
ATOM 905 N N . GLU A 1 109 ? -5.898 -1.111 3.410 1.00 97.50 109 GLU A N 1
ATOM 906 C CA . GLU A 1 109 ? -5.831 0.132 4.170 1.00 97.50 109 GLU A CA 1
ATOM 907 C C . GLU A 1 109 ? -5.022 -0.073 5.451 1.00 97.50 109 GLU A C 1
ATOM 909 O O . GLU A 1 109 ? -5.285 -0.981 6.236 1.00 97.50 109 GLU A O 1
ATOM 914 N N . PHE A 1 110 ? -4.075 0.825 5.684 1.00 98.19 110 PHE A N 1
ATOM 915 C CA . PHE A 1 110 ? -3.267 0.941 6.885 1.00 98.19 110 PHE A CA 1
ATOM 916 C C . PHE A 1 110 ? -3.613 2.257 7.579 1.00 98.19 110 PHE A C 1
ATOM 918 O O . PHE A 1 110 ? -3.384 3.349 7.049 1.00 98.19 110 PHE A O 1
ATOM 925 N N . LEU A 1 111 ? -4.164 2.153 8.784 1.00 98.00 111 LEU A N 1
ATOM 926 C CA . LEU A 1 111 ? -4.465 3.298 9.632 1.00 98.00 111 LEU A CA 1
ATOM 927 C C . LEU A 1 111 ? -3.319 3.494 10.612 1.00 98.00 111 LEU A C 1
ATOM 929 O O . LEU A 1 111 ? -3.147 2.715 11.548 1.00 98.00 111 LEU A O 1
ATOM 933 N N . PHE A 1 112 ? -2.536 4.538 10.393 1.00 98.12 112 PHE A N 1
ATOM 934 C CA . PHE A 1 112 ? -1.472 4.975 11.281 1.00 98.12 112 PHE A CA 1
ATOM 935 C C . PHE A 1 112 ? -1.977 6.062 12.229 1.00 98.12 112 PHE A C 1
ATOM 937 O O . PHE A 1 112 ? -3.037 6.657 12.037 1.00 98.12 112 PHE A O 1
ATOM 944 N N . ASP A 1 113 ? -1.198 6.350 13.266 1.00 97.56 113 ASP A N 1
ATOM 945 C CA . ASP A 1 113 ? -1.491 7.447 14.186 1.00 97.56 113 ASP A CA 1
ATOM 946 C C . ASP A 1 113 ? -1.520 8.808 13.462 1.00 97.56 113 ASP A C 1
ATOM 948 O O . ASP A 1 113 ? -0.482 9.369 13.103 1.00 97.56 113 ASP A O 1
ATOM 952 N N . GLY A 1 114 ? -2.725 9.313 13.185 1.00 95.50 114 GLY A N 1
ATOM 953 C CA . GLY A 1 114 ? -2.962 10.563 12.460 1.00 95.50 114 GLY A CA 1
ATOM 954 C C . GLY A 1 114 ? -2.623 10.529 10.963 1.00 95.50 114 GLY A C 1
ATOM 955 O O . GLY A 1 114 ? -2.409 11.597 10.391 1.00 95.50 114 GLY A O 1
ATOM 956 N N . ALA A 1 115 ? -2.493 9.350 10.348 1.00 96.75 115 ALA A N 1
ATOM 957 C CA . ALA A 1 115 ? -2.265 9.210 8.909 1.00 96.75 115 ALA A CA 1
ATOM 958 C C . ALA A 1 115 ? -2.979 7.972 8.363 1.00 96.75 115 ALA A C 1
ATOM 960 O O . ALA A 1 115 ? -3.077 6.942 9.029 1.00 96.75 115 ALA A O 1
ATOM 961 N N . ARG A 1 116 ? -3.452 8.068 7.125 1.00 96.44 116 ARG A N 1
ATOM 962 C CA . ARG A 1 116 ? -4.092 6.972 6.408 1.00 96.44 116 ARG A CA 1
ATOM 963 C C . ARG A 1 116 ? -3.279 6.655 5.165 1.00 96.44 116 ARG A C 1
ATOM 965 O O . ARG A 1 116 ? -2.819 7.561 4.481 1.00 96.44 116 ARG A O 1
ATOM 972 N N . LEU A 1 117 ? -3.128 5.372 4.879 1.00 97.81 117 LEU A N 1
ATOM 973 C CA . LEU A 1 117 ? -2.488 4.888 3.668 1.00 97.81 117 LEU A CA 1
ATOM 974 C C . LEU A 1 117 ? -3.320 3.740 3.110 1.00 97.81 117 LEU A C 1
ATOM 976 O O . LEU A 1 117 ? -3.543 2.756 3.806 1.00 97.81 117 LEU A O 1
ATOM 980 N N . ALA A 1 118 ? -3.746 3.836 1.860 1.00 97.19 118 ALA A N 1
ATOM 981 C CA . ALA A 1 118 ? -4.391 2.744 1.150 1.00 97.19 118 ALA A CA 1
ATOM 982 C C . ALA A 1 118 ? -3.610 2.412 -0.119 1.00 97.19 118 ALA A C 1
ATOM 984 O O . ALA A 1 118 ? -3.290 3.302 -0.910 1.00 97.19 118 ALA A O 1
ATOM 985 N N . ILE A 1 119 ? -3.322 1.122 -0.297 1.00 97.62 119 ILE A N 1
ATOM 986 C CA . ILE A 1 119 ? -2.767 0.568 -1.533 1.00 97.62 119 ILE A CA 1
ATOM 987 C C . ILE A 1 119 ? -3.922 -0.106 -2.263 1.00 97.62 119 ILE A C 1
ATOM 989 O O . ILE A 1 119 ? -4.456 -1.112 -1.784 1.00 97.62 119 ILE A O 1
ATOM 993 N N . TYR A 1 120 ? -4.345 0.481 -3.376 1.00 95.31 120 TYR A N 1
ATOM 994 C CA . TYR A 1 120 ? -5.582 0.129 -4.066 1.00 95.31 120 TYR A CA 1
ATOM 995 C C . TYR A 1 120 ? -5.331 -0.375 -5.485 1.00 95.31 120 TYR A C 1
ATOM 997 O O . TYR A 1 120 ? -4.282 -0.118 -6.066 1.00 95.31 120 TYR A O 1
ATOM 1005 N N . ASN A 1 121 ? -6.309 -1.082 -6.038 1.00 94.19 121 ASN A N 1
ATOM 1006 C CA . ASN A 1 121 ? -6.308 -1.512 -7.425 1.00 94.19 121 ASN A CA 1
ATOM 1007 C C . ASN A 1 121 ? -6.617 -0.314 -8.335 1.00 94.19 121 ASN A C 1
ATOM 1009 O O . ASN A 1 121 ? -7.742 0.1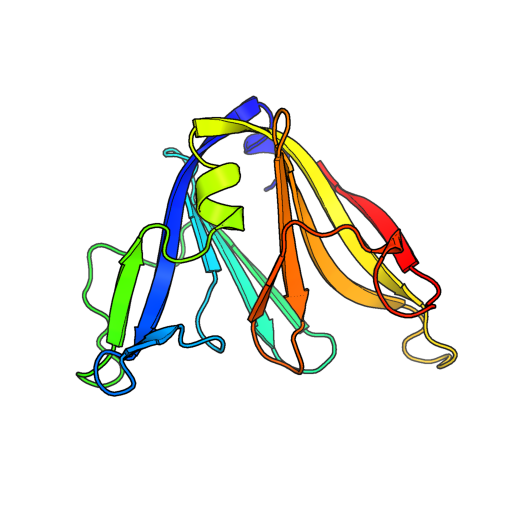99 -8.335 1.00 94.19 121 ASN A O 1
ATOM 1013 N N . ALA A 1 122 ? -5.617 0.121 -9.097 1.00 93.25 122 ALA A N 1
ATOM 1014 C CA . ALA A 1 122 ? -5.682 1.238 -10.031 1.00 93.25 122 ALA A CA 1
ATOM 1015 C C . ALA A 1 122 ? -5.798 0.748 -11.483 1.00 93.25 122 ALA A C 1
ATOM 1017 O O . ALA A 1 122 ? -5.072 1.211 -12.351 1.00 93.25 122 ALA A O 1
ATOM 1018 N N . MET A 1 123 ? -6.744 -0.165 -11.738 1.00 90.69 123 MET A N 1
ATOM 1019 C CA . MET A 1 123 ? -6.885 -0.912 -12.997 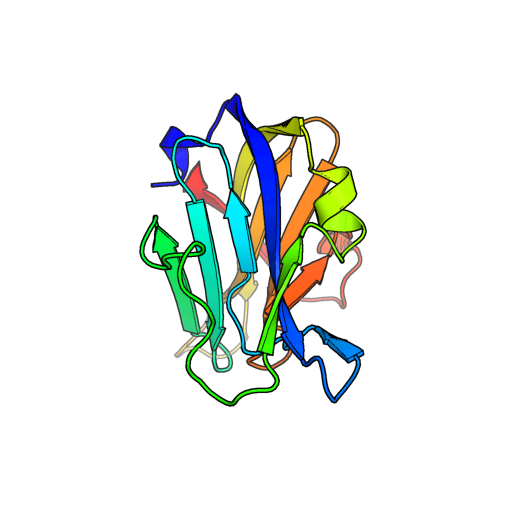1.00 90.69 123 MET A CA 1
ATOM 1020 C C . MET A 1 123 ? -5.749 -1.915 -13.203 1.00 90.69 123 MET A C 1
ATOM 1022 O O . MET A 1 123 ? -4.932 -1.778 -14.103 1.00 90.69 123 MET A O 1
ATOM 1026 N N . ASP A 1 124 ? -5.725 -2.940 -12.356 1.00 90.31 124 ASP A N 1
ATOM 1027 C CA . ASP A 1 124 ? -4.791 -4.074 -12.415 1.00 90.31 124 ASP A CA 1
ATOM 1028 C C . ASP A 1 124 ? -3.342 -3.738 -12.011 1.00 90.31 124 ASP A C 1
ATOM 1030 O O . ASP A 1 124 ? -2.535 -4.654 -11.863 1.00 90.31 124 ASP A O 1
ATOM 1034 N N . GLU A 1 125 ? -3.065 -2.461 -11.741 1.00 94.25 125 GLU A N 1
ATOM 1035 C CA . GLU A 1 125 ? -1.825 -1.912 -11.185 1.00 94.25 125 GLU A CA 1
ATOM 1036 C C . GLU A 1 125 ? -2.020 -1.439 -9.731 1.00 94.25 125 GLU A C 1
ATOM 1038 O O . GLU A 1 125 ? -3.144 -1.306 -9.228 1.00 94.25 125 GLU A O 1
ATOM 1043 N N . ASN A 1 126 ? -0.922 -1.132 -9.035 1.00 97.12 126 ASN A N 1
ATOM 1044 C CA . ASN A 1 126 ? -0.987 -0.528 -7.707 1.00 97.12 126 ASN A CA 1
ATOM 1045 C C . ASN A 1 126 ? -1.249 0.980 -7.788 1.00 97.12 126 ASN A C 1
ATOM 1047 O O . ASN A 1 126 ? -0.562 1.723 -8.480 1.00 97.12 126 ASN A O 1
ATOM 1051 N N . GLY A 1 127 ? -2.181 1.458 -6.973 1.00 96.12 127 GLY A N 1
ATOM 1052 C CA . GLY A 1 127 ? -2.361 2.864 -6.636 1.00 96.12 127 GLY A CA 1
ATOM 1053 C C . GLY A 1 127 ? -2.086 3.115 -5.156 1.00 96.12 127 GLY A C 1
ATOM 1054 O O . GLY A 1 127 ? -2.231 2.220 -4.324 1.00 96.12 127 GLY A O 1
ATOM 1055 N N . ILE A 1 128 ? -1.701 4.345 -4.806 1.00 97.25 128 ILE A N 1
ATOM 1056 C CA . ILE A 1 128 ? -1.485 4.772 -3.415 1.00 97.25 128 ILE A CA 1
ATOM 1057 C C . ILE A 1 128 ? -2.280 6.046 -3.146 1.00 97.25 128 ILE A C 1
ATOM 1059 O O . ILE A 1 128 ? -2.182 7.005 -3.911 1.00 97.25 128 ILE A O 1
ATOM 1063 N N . THR A 1 129 ? -3.035 6.072 -2.049 1.00 95.25 129 THR A N 1
ATOM 1064 C CA . THR A 1 129 ? -3.799 7.251 -1.623 1.00 95.25 129 THR A CA 1
ATOM 1065 C C . THR A 1 129 ? -3.868 7.375 -0.100 1.00 95.25 129 THR A C 1
ATOM 1067 O O . THR A 1 129 ? -3.816 6.378 0.620 1.00 95.25 129 THR A O 1
ATOM 1070 N N . ASP A 1 130 ? -4.001 8.602 0.393 1.00 94.69 130 ASP A N 1
ATOM 1071 C CA . ASP A 1 130 ? -4.425 8.931 1.758 1.00 94.69 130 ASP A CA 1
ATOM 1072 C C . ASP A 1 130 ? -5.925 9.288 1.828 1.00 94.69 130 ASP A C 1
ATOM 1074 O O . ASP A 1 130 ? -6.533 9.184 2.895 1.00 94.69 130 ASP A O 1
ATOM 1078 N N . VAL A 1 131 ? -6.558 9.593 0.690 1.00 89.12 131 VAL A N 1
ATOM 1079 C CA . VAL A 1 131 ? -7.968 9.999 0.575 1.00 89.12 131 VAL A CA 1
ATOM 1080 C C . VAL A 1 131 ? -8.927 8.838 0.898 1.00 89.12 131 VAL A C 1
ATOM 1082 O O . VAL A 1 131 ? -8.816 7.776 0.273 1.00 89.12 131 VAL A O 1
ATOM 1085 N N . PRO A 1 132 ? -9.862 8.993 1.858 1.00 80.88 132 PRO A N 1
ATOM 1086 C CA . PRO A 1 132 ? -10.847 7.968 2.219 1.00 80.88 132 PRO A CA 1
ATOM 1087 C C . PRO A 1 132 ? -11.831 7.605 1.098 1.00 80.88 132 PRO A C 1
ATOM 1089 O O . PRO A 1 132 ? -12.191 8.430 0.265 1.00 80.88 132 PRO A O 1
ATOM 1092 N N . GLU A 1 133 ? -12.386 6.390 1.152 1.00 70.56 133 GLU A N 1
ATOM 1093 C CA . GLU A 1 133 ? -13.355 5.890 0.159 1.00 70.56 133 GLU A CA 1
ATOM 1094 C C . GLU A 1 133 ? -14.645 6.705 0.073 1.00 70.56 133 GLU A C 1
ATOM 1096 O O . GLU A 1 133 ? -15.292 6.722 -0.970 1.00 70.56 133 GLU A O 1
ATOM 1101 N N . ALA A 1 134 ? -15.044 7.361 1.167 1.00 66.06 134 ALA A N 1
ATOM 1102 C CA . ALA A 1 134 ? -16.243 8.199 1.197 1.00 66.06 134 ALA A CA 1
ATOM 1103 C C . ALA A 1 134 ? -16.166 9.374 0.203 1.00 66.06 134 ALA A C 1
ATOM 1105 O O . ALA A 1 134 ? -17.194 9.948 -0.144 1.00 66.06 134 ALA A O 1
ATOM 1106 N N . GLU A 1 135 ? -14.957 9.707 -0.250 1.00 65.06 135 GLU A N 1
ATOM 1107 C CA . GLU A 1 135 ? -14.668 10.761 -1.221 1.00 65.06 135 GLU A CA 1
ATOM 1108 C C . GLU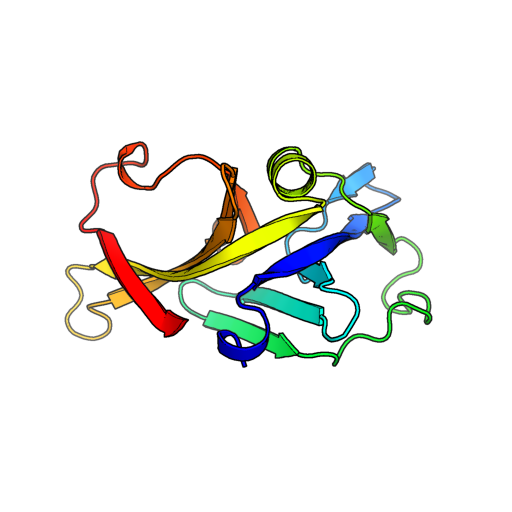 A 1 135 ? -14.421 10.200 -2.639 1.00 65.06 135 GLU A C 1
ATOM 1110 O O . GLU A 1 135 ? -14.213 10.961 -3.583 1.00 65.06 135 GLU A O 1
ATOM 1115 N N . LEU A 1 136 ? -14.472 8.871 -2.813 1.00 64.56 136 LEU A N 1
ATOM 1116 C CA . LEU A 1 136 ? -14.425 8.190 -4.112 1.00 64.56 136 LEU A CA 1
ATOM 1117 C C . LEU A 1 136 ? -15.831 8.130 -4.748 1.00 64.56 136 LEU A C 1
ATOM 1119 O O . LEU A 1 136 ? -16.832 8.316 -4.051 1.00 64.56 136 LEU A O 1
ATOM 1123 N N . PRO A 1 137 ? -15.954 7.850 -6.065 1.00 64.44 137 PRO A N 1
ATOM 1124 C CA . PRO A 1 137 ? -17.252 7.727 -6.725 1.00 64.44 137 PRO A CA 1
ATOM 1125 C C . PRO A 1 137 ? -18.205 6.798 -5.970 1.00 64.44 137 PRO A C 1
ATOM 1127 O O . PRO A 1 137 ? -17.783 5.779 -5.417 1.00 64.44 137 PRO A O 1
ATOM 1130 N N . ALA A 1 138 ? -19.495 7.146 -5.974 1.00 63.94 138 ALA A N 1
ATOM 1131 C CA . ALA A 1 138 ? -20.524 6.413 -5.248 1.00 63.94 138 ALA A CA 1
ATOM 1132 C C . ALA A 1 138 ? -20.527 4.927 -5.646 1.00 63.94 138 ALA A C 1
ATOM 1134 O O . ALA A 1 138 ? -20.990 4.541 -6.720 1.00 63.94 138 ALA A O 1
ATOM 1135 N N . ALA A 1 139 ? -20.009 4.091 -4.752 1.00 70.25 139 ALA A N 1
ATOM 1136 C CA . ALA A 1 139 ? -20.087 2.646 -4.819 1.00 70.25 139 ALA A CA 1
ATOM 1137 C C . ALA A 1 139 ? -20.445 2.106 -3.433 1.00 70.25 139 ALA A C 1
ATOM 1139 O O . ALA A 1 139 ? -20.312 2.782 -2.412 1.00 70.25 139 ALA A O 1
ATOM 1140 N N . HIS A 1 140 ? -20.902 0.860 -3.393 1.00 81.06 140 HIS A N 1
ATOM 1141 C CA . HIS A 1 140 ? -21.171 0.163 -2.143 1.00 81.06 140 HIS A CA 1
ATOM 1142 C C . HIS A 1 140 ? -19.856 -0.368 -1.564 1.00 81.06 140 HIS A C 1
ATOM 1144 O O . HIS A 1 140 ? -19.476 -1.520 -1.785 1.00 81.06 140 HIS A O 1
ATOM 1150 N N . TRP A 1 141 ? -19.140 0.501 -0.858 1.00 87.19 141 TRP A N 1
ATOM 1151 C CA . TRP A 1 141 ? -17.889 0.159 -0.192 1.00 87.19 141 TRP A CA 1
ATOM 1152 C C . TRP A 1 141 ? -18.148 -0.572 1.120 1.00 87.19 141 TRP A C 1
ATOM 1154 O O . TRP A 1 141 ? -19.018 -0.193 1.906 1.00 87.19 141 TRP A O 1
ATOM 1164 N N . ARG A 1 142 ? -17.354 -1.605 1.385 1.00 88.94 142 ARG A N 1
ATOM 1165 C CA . ARG A 1 142 ? -17.337 -2.306 2.666 1.00 88.94 142 ARG A CA 1
ATOM 1166 C C . ARG A 1 142 ? -15.921 -2.293 3.218 1.00 88.94 142 ARG A C 1
ATOM 1168 O O . ARG A 1 142 ? -14.987 -2.707 2.545 1.00 88.94 142 ARG A O 1
ATOM 1175 N N . ARG A 1 143 ? -15.775 -1.850 4.465 1.00 92.19 143 ARG A N 1
ATOM 1176 C CA . ARG A 1 143 ? -14.514 -1.916 5.207 1.00 92.19 143 ARG A CA 1
ATOM 1177 C C . ARG A 1 143 ? -14.536 -3.136 6.124 1.00 92.19 143 ARG A C 1
ATOM 1179 O O . ARG A 1 143 ? -15.429 -3.266 6.958 1.00 92.19 143 ARG A O 1
ATOM 1186 N N . VAL A 1 144 ? -13.567 -4.028 5.959 1.00 94.44 144 VAL A N 1
ATOM 1187 C CA . VAL A 1 144 ? -13.397 -5.246 6.757 1.00 94.44 144 VAL A CA 1
ATOM 1188 C C . VAL A 1 144 ? -12.140 -5.095 7.598 1.00 94.44 144 VAL A C 1
ATOM 1190 O O . VAL A 1 144 ? -11.042 -5.022 7.060 1.00 94.44 144 VAL A O 1
ATOM 1193 N N . HIS A 1 145 ? -12.291 -5.049 8.917 1.00 96.31 145 HIS A N 1
ATOM 1194 C CA . HIS A 1 145 ? -11.157 -4.983 9.834 1.00 96.31 145 HIS A CA 1
ATOM 1195 C C . HIS A 1 145 ? -10.422 -6.326 9.902 1.00 96.31 145 HIS A C 1
ATOM 1197 O O . HIS A 1 145 ? -11.070 -7.364 10.046 1.00 96.31 145 HIS A O 1
ATOM 1203 N N . VAL A 1 146 ? -9.089 -6.310 9.791 1.00 96.56 146 VAL A N 1
ATOM 1204 C CA . VAL A 1 146 ? -8.268 -7.537 9.773 1.00 96.56 146 VAL A CA 1
ATOM 1205 C C . VAL A 1 146 ? -7.126 -7.554 10.791 1.00 96.56 146 VAL A C 1
ATOM 1207 O O . VAL A 1 146 ? -6.606 -8.636 11.072 1.00 96.56 146 VAL A O 1
ATOM 1210 N N . ALA A 1 147 ? -6.730 -6.404 11.345 1.00 95.31 147 ALA A N 1
ATOM 1211 C CA . ALA A 1 147 ? -5.773 -6.298 12.450 1.00 95.31 147 ALA A CA 1
ATOM 1212 C C . ALA A 1 147 ? -5.847 -4.935 13.133 1.00 95.31 147 ALA A C 1
ATOM 1214 O O . ALA A 1 147 ? -6.175 -3.958 12.425 1.00 95.31 147 ALA A O 1
#

Mean predicted aligned error: 4.33 Å

Radius of gyration: 15.27 Å; Cα contacts (8 Å, |Δi|>4): 328; chains: 1; bounding box: 44×26×35 Å

pLDDT: mean 91.38, std 8.36, range [63.94, 98.44]

Secondary structure (DSSP, 8-state):
-GGGGTT-BB-EEEEEEETTTTEE-TTSPEEEE-SS-EEEEEEETTTEEEEEES-S-TTS---SSTTEEEEES-SHHHHHHBTPBEEEEEEEEEE-S-TT-SEEEEEEEEEETTEEEEEEESSSSEEEE-S-GGGSSS-EEEEEE--